Protein AF-A0AAP9JR41-F1 (afdb_monomer)

Sequence (67 aa):
MRLKVDELIQKSGEKQATIAEETGLRASTISKYKNSYVIRYDVEVLNTLINYFDITDMNDLIEIIEE

pLDDT: mean 91.99, std 5.71, range [62.59, 96.75]

Secondary structure (DSSP, 8-state):
-EE-HHHHHHHHT--HHHHHHHH---HHHHHHHHTT--SS--HHHHHHHHHHTT--SHHHHEE----

Foldseek 3Di:
DAWPLLVLCVVVVDDLVVLCVVLVNDSVVSVCNNVVVDPDDDPSVVVSSCVVSVPPDVVNTDDDDDD

Solvent-accessible surface area (backbone atoms only — not comparable to full-atom values): 4074 Å² total; per-residue (Å²): 103,49,55,38,45,47,58,51,40,61,73,70,70,57,53,66,66,55,53,19,65,78,69,69,46,56,54,69,56,54,50,32,47,38,70,58,68,57,93,67,87,54,67,68,62,49,51,51,53,35,62,72,70,67,58,86,49,68,73,71,47,42,43,82,66,82,134

Nearest PDB structures (foldseek):
  3qq6-assembly1_A  TM=8.642E-01  e=1.178E-01  Bacillus subtilis
  1b0n-assembly1_A  TM=8.852E-01  e=1.717E-01  Bacillus subtilis
  2o38-assembly1_A  TM=6.802E-01  e=5.202E-02  Rhodopseudomonas palustris CGA009
  3zkc-assembly1_B  TM=8.655E-01  e=3.888E-01  Bacillus subtilis subsp. subtilis str. 168
  3zkc-assembly1_A  TM=8.489E-01  e=3.652E-01  Bacillus subtilis subsp. subtilis str. 168

Radius of gyration: 11.29 Å; Cα contacts (8 Å, |Δi|>4): 57; chains: 1; bounding box: 24×19×37 Å

Mean predicted aligned error: 3.12 Å

Structure (mmCIF, N/CA/C/O backbone):
data_AF-A0AAP9JR41-F1
#
_entry.id   AF-A0AAP9JR41-F1
#
loop_
_atom_site.group_PDB
_atom_site.id
_atom_site.type_symbol
_atom_site.label_atom_id
_atom_site.label_alt_id
_atom_site.label_comp_id
_atom_site.label_asym_id
_atom_site.label_entity_id
_atom_site.label_seq_id
_atom_site.pdbx_PDB_ins_code
_atom_site.Cartn_x
_atom_site.Cartn_y
_atom_site.Cartn_z
_atom_site.occupancy
_atom_site.B_iso_or_equiv
_atom_site.auth_seq_id
_atom_site.auth_comp_id
_atom_site.auth_asym_id
_atom_site.auth_atom_id
_atom_site.pdbx_PDB_model_num
ATOM 1 N N . MET A 1 1 ? 4.814 -0.293 -17.197 1.00 82.88 1 MET A N 1
ATOM 2 C CA . MET A 1 1 ? 4.068 -0.948 -16.097 1.00 82.88 1 MET A CA 1
ATOM 3 C C . MET A 1 1 ? 4.176 -0.091 -14.846 1.00 82.88 1 MET A C 1
ATOM 5 O O . MET A 1 1 ? 5.283 0.335 -14.530 1.00 82.88 1 MET A O 1
ATOM 9 N N . ARG A 1 2 ? 3.061 0.158 -14.159 1.00 87.81 2 ARG A N 1
ATOM 10 C CA . ARG A 1 2 ? 2.964 0.954 -12.928 1.00 87.81 2 ARG A CA 1
ATOM 11 C C . ARG A 1 2 ? 2.192 0.179 -11.862 1.00 87.81 2 ARG A C 1
ATOM 13 O O . ARG A 1 2 ? 1.345 -0.639 -12.209 1.00 87.81 2 ARG A O 1
ATOM 20 N N . LEU A 1 3 ? 2.473 0.437 -10.585 1.00 91.88 3 LEU A N 1
ATOM 21 C CA . LEU A 1 3 ? 1.632 -0.046 -9.490 1.00 91.88 3 LEU A CA 1
ATOM 22 C C . LEU A 1 3 ? 0.565 0.987 -9.130 1.00 91.88 3 LEU A C 1
ATOM 24 O O . LEU A 1 3 ? 0.860 2.177 -9.040 1.00 91.88 3 LEU A O 1
ATOM 28 N N . LYS A 1 4 ? -0.637 0.512 -8.821 1.00 94.12 4 LYS A N 1
ATOM 29 C CA . LYS A 1 4 ? -1.797 1.325 -8.444 1.00 94.12 4 LYS A CA 1
ATOM 30 C C . LYS A 1 4 ? -1.921 1.531 -6.930 1.00 94.12 4 LYS A C 1
ATOM 32 O O . LYS A 1 4 ? -3.010 1.534 -6.365 1.00 94.12 4 LYS A O 1
ATOM 37 N N . VAL A 1 5 ? -0.785 1.637 -6.234 1.00 94.19 5 VAL A N 1
ATOM 38 C CA . VAL A 1 5 ? -0.763 1.721 -4.761 1.00 94.19 5 VAL A CA 1
ATOM 39 C C . VAL A 1 5 ? -1.397 3.018 -4.263 1.00 94.19 5 VAL A C 1
ATOM 41 O O . VAL A 1 5 ? -2.049 3.005 -3.226 1.00 94.19 5 VAL A O 1
ATOM 44 N N . ASP A 1 6 ? -1.249 4.130 -4.985 1.00 94.44 6 ASP A N 1
ATOM 45 C CA . ASP A 1 6 ? -1.916 5.384 -4.613 1.00 94.44 6 ASP A CA 1
ATOM 46 C C . ASP A 1 6 ? -3.442 5.253 -4.687 1.00 94.44 6 ASP A C 1
ATOM 48 O O . ASP A 1 6 ? -4.147 5.639 -3.758 1.00 94.44 6 ASP A O 1
ATOM 52 N N . GLU A 1 7 ? -3.949 4.624 -5.742 1.00 95.06 7 GLU A N 1
ATOM 53 C CA . GLU A 1 7 ? -5.371 4.377 -5.944 1.00 95.06 7 GLU A CA 1
ATOM 54 C C . GLU A 1 7 ? -5.938 3.426 -4.891 1.00 95.06 7 GLU A C 1
ATOM 56 O O . GLU A 1 7 ? -7.031 3.666 -4.382 1.00 95.06 7 GLU A O 1
ATOM 61 N N . LEU A 1 8 ? -5.190 2.385 -4.516 1.00 95.00 8 LEU A N 1
ATOM 62 C CA . LEU A 1 8 ? -5.573 1.469 -3.439 1.00 95.00 8 LEU A CA 1
ATOM 63 C C . LEU A 1 8 ? -5.668 2.198 -2.091 1.00 95.00 8 LEU A C 1
ATOM 65 O O . LEU A 1 8 ? -6.669 2.060 -1.387 1.00 95.00 8 LEU A O 1
ATOM 69 N N . ILE A 1 9 ? -4.685 3.048 -1.769 1.00 94.62 9 ILE A N 1
ATOM 70 C CA . ILE A 1 9 ? -4.711 3.882 -0.559 1.00 94.62 9 ILE A CA 1
ATOM 71 C C . ILE A 1 9 ? -5.930 4.814 -0.588 1.00 94.62 9 ILE A C 1
ATOM 73 O O . ILE A 1 9 ? -6.684 4.876 0.380 1.00 94.62 9 ILE A O 1
ATOM 77 N N . GLN A 1 10 ? -6.179 5.503 -1.701 1.00 94.62 10 GLN A N 1
ATOM 78 C CA . GLN A 1 10 ? -7.328 6.404 -1.823 1.00 94.62 10 GLN A CA 1
ATOM 79 C C . GLN A 1 10 ? -8.667 5.663 -1.707 1.00 94.62 10 GLN A C 1
ATOM 81 O O . GLN A 1 10 ? -9.578 6.158 -1.045 1.00 94.62 10 GLN A O 1
ATOM 86 N N . LYS A 1 11 ? -8.778 4.465 -2.295 1.00 94.25 11 LYS A N 1
ATOM 87 C CA . LYS A 1 11 ? -9.981 3.621 -2.244 1.00 94.25 11 LYS A CA 1
ATOM 88 C C . LYS A 1 11 ? -10.258 3.080 -0.840 1.00 94.25 11 LYS A C 1
ATOM 90 O O . LYS A 1 11 ? -11.423 2.989 -0.465 1.00 94.25 11 LYS A O 1
ATOM 95 N N . SER A 1 12 ? -9.217 2.755 -0.070 1.00 93.56 12 SER A N 1
ATOM 96 C CA . SER A 1 12 ? -9.356 2.341 1.336 1.00 93.56 12 SER A CA 1
ATOM 97 C C . SER A 1 12 ? -9.861 3.475 2.240 1.00 93.56 12 SER A C 1
ATOM 99 O O . SER A 1 12 ? -10.508 3.228 3.253 1.00 93.56 12 SER A O 1
ATOM 101 N N . GLY A 1 13 ? -9.589 4.736 1.873 1.00 94.12 13 GLY A N 1
ATOM 102 C CA . GLY A 1 13 ? -9.848 5.904 2.720 1.00 94.12 13 GLY A CA 1
ATOM 103 C C . GLY A 1 13 ? -8.853 6.056 3.877 1.00 94.12 13 GLY A C 1
ATOM 104 O O . GLY A 1 13 ? -8.971 6.986 4.680 1.00 94.12 13 GLY A O 1
ATOM 105 N N . GLU A 1 14 ? -7.860 5.174 3.964 1.00 93.62 14 GLU A N 1
ATOM 106 C CA . GLU A 1 14 ? -6.914 5.133 5.065 1.00 93.62 14 GLU A CA 1
ATOM 107 C C . GLU A 1 14 ? -5.745 6.088 4.858 1.00 93.62 14 GLU A C 1
ATOM 109 O O . GLU A 1 14 ? -5.304 6.406 3.748 1.00 93.62 14 GLU A O 1
ATOM 114 N N . LYS A 1 15 ? -5.198 6.563 5.977 1.00 93.75 15 LYS A N 1
ATOM 115 C CA . LYS A 1 15 ? -3.973 7.355 5.944 1.00 93.75 15 LYS A CA 1
ATOM 116 C C . LYS A 1 15 ? -2.789 6.415 5.794 1.00 93.75 15 LYS A C 1
ATOM 118 O O . LYS A 1 15 ? -2.702 5.393 6.459 1.00 93.75 15 LYS A O 1
ATOM 123 N N . GLN A 1 16 ? -1.788 6.851 5.040 1.00 92.06 16 GLN A N 1
ATOM 124 C CA . GLN A 1 16 ? -0.524 6.126 4.885 1.00 92.06 16 GLN A CA 1
ATOM 125 C C . GLN 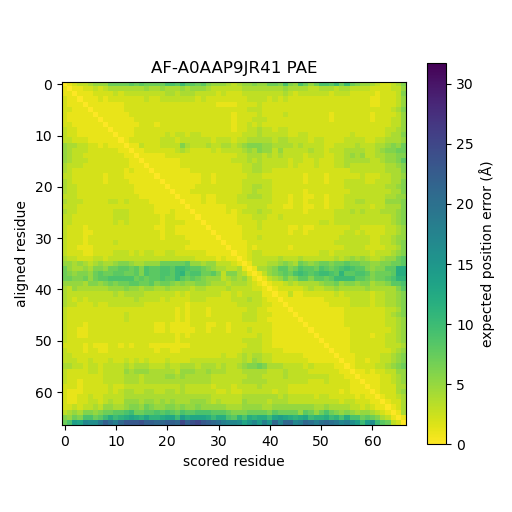A 1 16 ? 0.142 5.734 6.220 1.00 92.06 16 GLN A C 1
ATOM 127 O O . GLN A 1 16 ? 0.833 4.723 6.280 1.00 92.06 16 GLN A O 1
ATOM 132 N N . ALA A 1 17 ? -0.044 6.531 7.279 1.00 93.81 17 ALA A N 1
ATOM 133 C CA . ALA A 1 17 ? 0.461 6.213 8.613 1.00 93.81 17 ALA A CA 1
ATOM 134 C C . ALA A 1 17 ? -0.236 4.988 9.232 1.00 93.81 17 ALA A C 1
ATOM 136 O O . ALA A 1 17 ? 0.446 4.154 9.813 1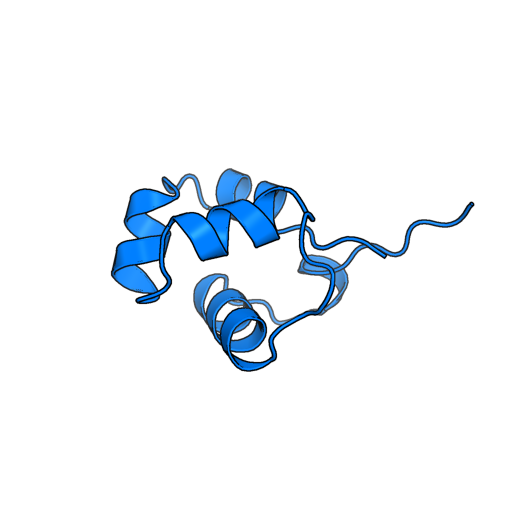.00 93.81 1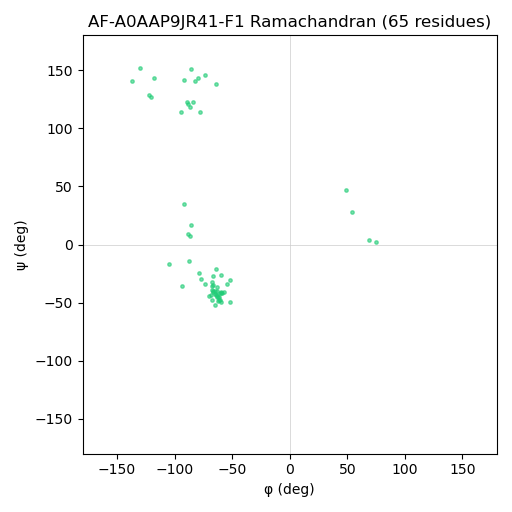7 ALA A O 1
ATOM 137 N N . THR A 1 18 ? -1.553 4.862 9.050 1.00 95.38 18 THR A N 1
ATOM 138 C CA . THR A 1 18 ? -2.347 3.707 9.496 1.00 95.38 18 THR A CA 1
ATOM 139 C C . THR A 1 18 ? -1.879 2.444 8.786 1.00 95.38 18 THR A C 1
ATOM 141 O O . THR A 1 18 ? -1.504 1.474 9.428 1.00 95.38 18 THR A O 1
ATOM 144 N N . ILE A 1 19 ? -1.741 2.515 7.462 1.00 95.75 19 ILE A N 1
ATOM 145 C CA . ILE A 1 19 ? -1.263 1.391 6.650 1.00 95.75 19 ILE A CA 1
ATOM 146 C C . ILE A 1 19 ? 0.143 0.965 7.091 1.00 95.75 19 ILE A C 1
ATOM 148 O O . ILE A 1 19 ? 0.432 -0.222 7.185 1.00 95.75 19 ILE A O 1
ATOM 152 N N . ALA A 1 20 ? 1.034 1.916 7.393 1.00 96.44 20 ALA A N 1
ATOM 153 C CA . ALA A 1 20 ? 2.377 1.620 7.898 1.00 96.44 20 ALA A CA 1
ATOM 154 C C . ALA A 1 20 ? 2.351 0.860 9.232 1.00 96.44 20 ALA A C 1
ATOM 156 O O . ALA A 1 20 ? 3.136 -0.065 9.431 1.00 96.44 20 ALA A O 1
ATOM 157 N N . GLU A 1 21 ? 1.455 1.254 10.133 1.00 96.75 21 GLU A N 1
ATOM 158 C CA . GLU A 1 21 ? 1.278 0.617 11.435 1.00 96.75 21 GLU A CA 1
ATOM 159 C C . GLU A 1 21 ? 0.715 -0.802 11.292 1.00 96.75 21 GLU A C 1
ATOM 161 O O . GLU A 1 21 ? 1.284 -1.741 11.845 1.00 96.75 21 GLU A O 1
ATOM 166 N N . GLU A 1 22 ? -0.333 -0.978 10.487 1.00 96.62 22 GLU A N 1
ATOM 167 C CA . GLU A 1 22 ? -1.022 -2.264 10.330 1.00 96.62 22 GLU A CA 1
ATOM 168 C C . GLU A 1 22 ? -0.217 -3.285 9.518 1.00 96.62 22 GLU A C 1
ATOM 170 O O . GLU A 1 22 ? -0.237 -4.479 9.809 1.00 96.62 22 GLU A O 1
ATOM 175 N N . THR A 1 23 ? 0.542 -2.824 8.522 1.00 96.31 23 THR A N 1
ATOM 176 C CA . THR A 1 23 ? 1.384 -3.698 7.687 1.00 96.31 23 THR A CA 1
ATOM 177 C C . THR A 1 23 ? 2.783 -3.929 8.260 1.00 96.31 23 THR A C 1
ATOM 179 O O . THR A 1 23 ? 3.521 -4.782 7.766 1.00 96.31 23 THR A O 1
ATOM 182 N N . GLY A 1 24 ? 3.204 -3.127 9.244 1.00 96.75 24 GLY A N 1
ATOM 183 C CA . GLY A 1 24 ? 4.584 -3.090 9.736 1.00 96.75 24 GLY A CA 1
ATOM 184 C C . GLY A 1 24 ? 5.600 -2.515 8.736 1.00 96.75 24 GLY A C 1
ATOM 185 O O . GLY A 1 24 ? 6.805 -2.493 9.011 1.00 96.75 24 GLY A O 1
ATOM 186 N N . LEU A 1 25 ? 5.155 -2.033 7.571 1.00 96.31 25 LEU A N 1
ATOM 187 C CA . LEU A 1 25 ? 6.025 -1.392 6.592 1.00 96.31 25 LEU A CA 1
ATOM 188 C C . LEU A 1 25 ? 6.428 0.005 7.065 1.00 96.31 25 LEU A C 1
ATOM 190 O O . LEU A 1 25 ? 5.649 0.766 7.633 1.00 96.31 25 LEU A O 1
ATOM 194 N N . ARG A 1 26 ? 7.652 0.423 6.733 1.00 95.19 26 ARG A N 1
ATOM 195 C CA . ARG A 1 26 ? 8.051 1.817 6.960 1.00 95.19 26 ARG A CA 1
ATO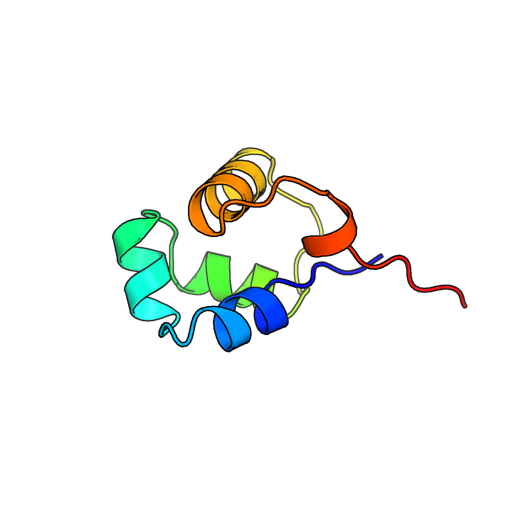M 196 C C . ARG A 1 26 ? 7.186 2.741 6.103 1.00 95.19 26 ARG A C 1
ATOM 198 O O . ARG A 1 26 ? 7.033 2.508 4.903 1.00 95.19 26 ARG A O 1
ATOM 205 N N . ALA A 1 27 ? 6.745 3.865 6.667 1.00 93.94 27 ALA A N 1
ATOM 206 C CA . ALA A 1 27 ? 5.999 4.879 5.917 1.00 93.94 27 ALA A CA 1
ATOM 207 C C . ALA A 1 27 ? 6.750 5.345 4.652 1.00 93.94 27 ALA A C 1
ATOM 209 O O . ALA A 1 27 ? 6.137 5.593 3.614 1.00 93.94 27 ALA A O 1
ATOM 210 N N . SER A 1 28 ? 8.087 5.401 4.699 1.00 93.88 28 SER A N 1
ATOM 211 C CA . SER A 1 28 ? 8.928 5.715 3.538 1.00 93.88 28 SER A CA 1
ATOM 212 C C . SER A 1 28 ? 8.903 4.635 2.453 1.00 93.88 28 SER A C 1
ATOM 214 O O . SER A 1 28 ? 8.990 4.975 1.274 1.00 93.88 28 SER A O 1
ATOM 216 N N . THR A 1 29 ? 8.749 3.360 2.818 1.00 94.12 29 THR A N 1
ATOM 217 C CA . THR A 1 29 ? 8.534 2.267 1.863 1.00 94.12 29 THR A CA 1
ATOM 218 C C . THR A 1 29 ? 7.202 2.464 1.158 1.00 94.12 29 THR A C 1
ATOM 220 O O . THR A 1 29 ? 7.191 2.567 -0.063 1.00 94.12 29 THR A O 1
ATOM 223 N N . ILE A 1 30 ? 6.107 2.652 1.902 1.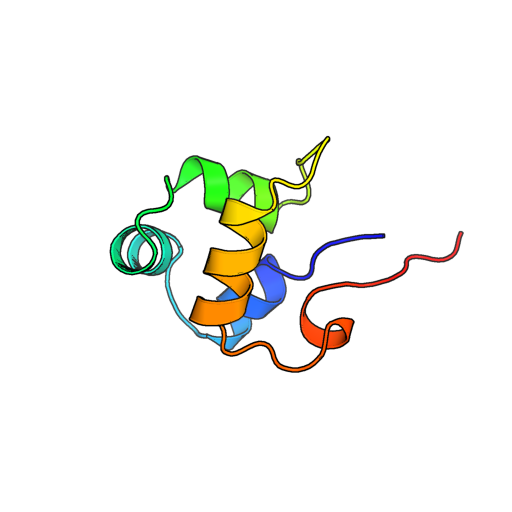00 93.75 30 ILE A N 1
ATOM 224 C CA . ILE A 1 30 ? 4.784 2.888 1.300 1.00 93.75 30 ILE A CA 1
ATOM 225 C C . ILE A 1 30 ? 4.821 4.113 0.375 1.00 93.75 30 ILE A C 1
ATOM 227 O O . ILE A 1 30 ? 4.320 4.049 -0.741 1.00 93.75 30 ILE A O 1
ATOM 231 N N . SER A 1 31 ? 5.509 5.190 0.773 1.00 93.88 31 SER A N 1
ATOM 232 C CA . SER A 1 31 ? 5.667 6.390 -0.063 1.00 93.88 31 SER A CA 1
ATOM 233 C C . SER A 1 31 ? 6.340 6.094 -1.407 1.00 93.88 31 SER A C 1
ATOM 235 O O . SER A 1 31 ? 5.916 6.607 -2.441 1.00 93.88 31 SER A O 1
ATOM 237 N N . LYS A 1 32 ? 7.383 5.253 -1.426 1.00 93.56 32 LYS A N 1
ATOM 238 C CA . LYS A 1 32 ? 8.068 4.876 -2.674 1.00 93.56 32 LYS A CA 1
ATOM 239 C C . LYS A 1 32 ? 7.153 4.095 -3.612 1.00 93.56 32 LYS A C 1
ATOM 241 O O . LYS A 1 32 ? 7.159 4.368 -4.808 1.00 93.56 32 LYS A O 1
ATOM 246 N N . TYR A 1 33 ? 6.381 3.154 -3.069 1.00 93.50 33 TYR A N 1
ATOM 247 C CA . TYR A 1 33 ? 5.454 2.326 -3.843 1.00 93.50 33 TYR A CA 1
ATOM 248 C C . TYR A 1 33 ? 4.261 3.138 -4.352 1.00 93.50 33 TYR A C 1
ATOM 250 O O . TYR A 1 33 ? 3.946 3.071 -5.535 1.00 93.50 33 TYR A O 1
ATOM 258 N N . LYS A 1 34 ? 3.680 3.986 -3.494 1.00 92.44 34 LYS A N 1
ATOM 259 C CA . LYS A 1 34 ? 2.634 4.954 -3.843 1.00 92.44 34 LYS A CA 1
ATOM 260 C C . LYS A 1 34 ? 3.034 5.823 -5.038 1.00 92.44 34 LYS A C 1
ATOM 262 O O . LYS A 1 34 ? 2.283 5.953 -5.991 1.00 92.44 34 LYS A O 1
ATOM 267 N N . ASN A 1 35 ? 4.234 6.401 -5.000 1.00 89.50 35 ASN A N 1
ATOM 268 C CA . ASN A 1 35 ? 4.704 7.319 -6.039 1.00 89.50 35 ASN A CA 1
ATOM 269 C C . ASN A 1 35 ? 5.384 6.615 -7.229 1.00 89.50 35 ASN A C 1
ATOM 271 O O . ASN A 1 35 ? 5.976 7.284 -8.070 1.00 89.50 35 ASN A O 1
ATOM 275 N N . SER A 1 36 ? 5.355 5.278 -7.297 1.00 82.56 36 SER A N 1
ATOM 276 C CA . SER A 1 36 ? 6.034 4.496 -8.344 1.00 82.56 36 SER A CA 1
ATOM 277 C C . SER A 1 36 ? 7.537 4.807 -8.500 1.00 82.56 36 SER A C 1
ATOM 279 O O . SER A 1 36 ? 8.115 4.615 -9.565 1.00 82.56 36 SER A O 1
ATOM 281 N N . TYR A 1 37 ? 8.208 5.239 -7.427 1.00 82.69 37 TYR A N 1
ATOM 282 C CA . TYR A 1 37 ? 9.650 5.544 -7.412 1.00 82.69 37 TYR A CA 1
ATOM 283 C C . TYR A 1 37 ? 10.532 4.314 -7.151 1.00 82.69 37 TYR A C 1
ATOM 285 O O . TYR A 1 37 ? 11.700 4.428 -6.768 1.00 82.6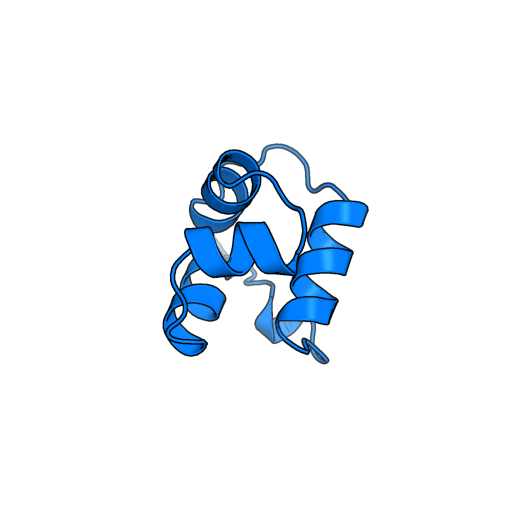9 37 TYR A O 1
ATOM 293 N N . VAL A 1 38 ? 9.975 3.117 -7.303 1.00 79.44 38 VAL A N 1
ATOM 294 C CA . VAL A 1 38 ? 10.683 1.859 -7.078 1.00 79.44 38 VAL A CA 1
ATOM 295 C C . VAL A 1 38 ? 11.383 1.410 -8.359 1.00 79.44 38 VAL A C 1
ATOM 297 O O . VAL A 1 38 ? 10.757 1.189 -9.386 1.00 79.44 38 VAL A O 1
ATOM 300 N N . ILE A 1 39 ? 12.708 1.256 -8.289 1.00 78.31 39 ILE A N 1
ATOM 301 C CA . ILE A 1 39 ? 13.522 0.705 -9.390 1.00 78.31 39 ILE A CA 1
ATOM 302 C C . ILE A 1 39 ? 13.374 -0.824 -9.453 1.00 78.31 39 ILE A C 1
ATOM 304 O O . ILE A 1 39 ? 13.499 -1.435 -10.510 1.00 78.31 39 ILE A O 1
ATOM 308 N N . ARG A 1 40 ? 13.130 -1.451 -8.298 1.00 84.69 40 ARG A N 1
ATOM 309 C CA . ARG A 1 40 ? 12.889 -2.886 -8.146 1.00 84.69 40 ARG A CA 1
ATOM 310 C C . ARG A 1 40 ? 11.740 -3.108 -7.180 1.00 84.69 40 ARG A C 1
ATOM 312 O O . ARG A 1 40 ? 11.652 -2.415 -6.166 1.00 84.69 40 ARG A O 1
ATOM 319 N N . TYR A 1 41 ? 10.909 -4.090 -7.501 1.00 88.25 41 TYR A N 1
ATOM 320 C CA . TYR A 1 41 ? 9.814 -4.522 -6.652 1.00 88.25 41 TYR A CA 1
ATOM 321 C C . TYR A 1 41 ? 10.304 -5.600 -5.691 1.00 88.25 41 TYR A C 1
ATOM 323 O O . TYR A 1 41 ? 10.843 -6.623 -6.111 1.00 88.25 41 TYR A O 1
ATOM 331 N N . ASP A 1 42 ? 10.142 -5.333 -4.404 1.00 92.06 42 ASP A N 1
ATOM 332 C CA . ASP A 1 42 ? 10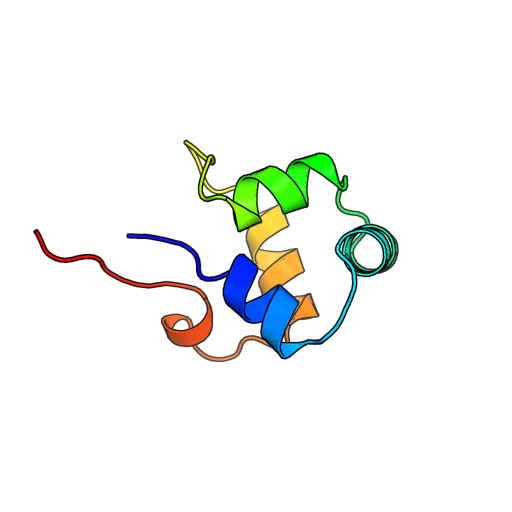.416 -6.280 -3.335 1.00 92.06 42 ASP A CA 1
ATOM 333 C C . ASP A 1 42 ? 9.188 -7.177 -3.158 1.00 92.06 42 ASP A C 1
ATOM 335 O O . ASP A 1 42 ? 8.076 -6.686 -2.945 1.00 92.06 42 ASP A O 1
ATOM 339 N N . VAL A 1 43 ? 9.391 -8.488 -3.283 1.00 92.62 43 VAL A N 1
ATOM 340 C CA . VAL A 1 43 ? 8.315 -9.484 -3.232 1.00 92.62 43 VAL A CA 1
ATOM 341 C C . VAL A 1 43 ? 7.630 -9.491 -1.868 1.00 92.62 43 VAL A C 1
ATOM 343 O O . VAL A 1 43 ? 6.414 -9.645 -1.812 1.00 92.62 43 VAL A O 1
ATOM 346 N N . GLU A 1 44 ? 8.366 -9.282 -0.774 1.00 95.19 44 GLU A N 1
ATOM 347 C CA . GLU A 1 44 ? 7.773 -9.262 0.566 1.00 95.19 44 GLU A CA 1
ATOM 348 C C . GLU A 1 44 ? 6.870 -8.042 0.737 1.00 95.19 44 GLU A C 1
ATOM 350 O O . GLU A 1 44 ? 5.743 -8.165 1.209 1.00 95.19 44 GLU A O 1
ATOM 355 N N . VAL A 1 45 ? 7.318 -6.873 0.269 1.00 94.25 45 VAL A N 1
ATOM 356 C CA . VAL A 1 45 ? 6.503 -5.651 0.313 1.00 94.25 45 VAL A CA 1
ATOM 357 C C . VAL A 1 45 ? 5.251 -5.798 -0.548 1.00 94.25 45 VAL A C 1
ATOM 359 O O . VAL A 1 45 ? 4.167 -5.421 -0.108 1.00 94.25 45 VAL A O 1
ATOM 362 N N . LEU A 1 46 ? 5.380 -6.360 -1.754 1.00 93.50 46 LEU A N 1
ATOM 363 C CA . LEU A 1 46 ? 4.234 -6.615 -2.625 1.00 93.50 46 LEU A CA 1
ATOM 364 C C . LEU A 1 46 ? 3.234 -7.577 -1.982 1.00 93.50 46 LEU A C 1
ATOM 366 O O . LEU A 1 46 ? 2.050 -7.260 -1.952 1.00 93.50 46 LEU A O 1
ATOM 370 N N . ASN A 1 47 ? 3.697 -8.700 -1.428 1.00 95.75 47 ASN A N 1
ATOM 371 C CA . ASN A 1 47 ? 2.830 -9.663 -0.746 1.00 95.75 47 ASN A CA 1
ATOM 372 C C . ASN A 1 47 ? 2.095 -9.023 0.433 1.00 95.75 47 ASN A C 1
ATOM 374 O O . ASN A 1 47 ? 0.900 -9.247 0.607 1.00 95.75 47 ASN A O 1
ATOM 378 N N . THR A 1 48 ? 2.780 -8.189 1.216 1.00 96.75 48 THR A N 1
ATOM 379 C CA . THR A 1 48 ? 2.150 -7.463 2.320 1.00 96.75 48 THR A CA 1
ATOM 380 C C . THR A 1 48 ? 1.050 -6.527 1.827 1.00 96.75 48 THR A C 1
ATOM 382 O O . THR A 1 48 ? -0.039 -6.538 2.389 1.00 96.75 48 THR A O 1
ATOM 385 N N . LEU A 1 49 ? 1.289 -5.754 0.762 1.00 94.56 49 LEU A N 1
ATOM 386 C CA . LEU A 1 49 ? 0.271 -4.858 0.200 1.00 94.56 49 LEU A CA 1
ATOM 387 C C . LEU A 1 49 ? -0.894 -5.630 -0.443 1.00 94.56 49 LEU A C 1
ATOM 389 O O . LEU A 1 49 ? -2.039 -5.226 -0.279 1.00 94.56 49 LEU A O 1
ATOM 393 N N . ILE A 1 50 ? -0.616 -6.742 -1.131 1.00 95.88 50 ILE A N 1
ATOM 394 C CA . ILE A 1 50 ? -1.634 -7.628 -1.720 1.00 95.88 50 ILE A CA 1
ATOM 395 C C . ILE A 1 50 ? -2.564 -8.168 -0.637 1.00 95.88 50 ILE A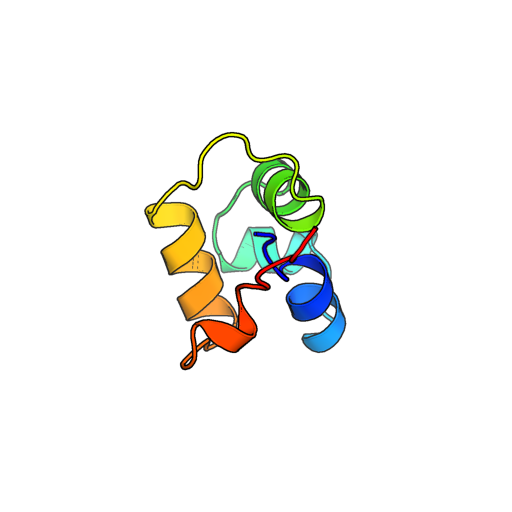 C 1
ATOM 397 O O . ILE A 1 50 ? -3.778 -8.050 -0.766 1.00 95.88 50 ILE A O 1
ATOM 401 N N . ASN A 1 51 ? -1.997 -8.704 0.445 1.00 96.62 51 ASN A N 1
ATOM 402 C CA . ASN A 1 51 ? -2.779 -9.240 1.554 1.00 96.62 51 ASN A CA 1
ATOM 403 C C . ASN A 1 51 ? -3.550 -8.139 2.290 1.00 96.62 51 ASN A C 1
ATOM 405 O O . ASN A 1 51 ? -4.701 -8.341 2.658 1.00 96.62 51 ASN A O 1
ATOM 409 N N . TYR A 1 52 ? -2.926 -6.978 2.501 1.00 96.56 52 TYR A N 1
ATOM 410 C CA . TYR A 1 52 ? -3.545 -5.857 3.204 1.00 96.56 52 TYR A CA 1
ATOM 411 C C . TYR A 1 52 ? -4.773 -5.308 2.472 1.00 96.56 52 TYR A C 1
ATOM 413 O O . TYR A 1 52 ? -5.815 -5.093 3.081 1.00 96.56 52 TYR A O 1
ATOM 421 N N . PHE A 1 53 ? -4.664 -5.117 1.156 1.00 95.88 53 PHE A N 1
ATOM 422 C CA . PHE A 1 53 ? -5.756 -4.604 0.328 1.00 95.88 53 PHE A CA 1
ATOM 423 C C . PHE A 1 53 ? -6.690 -5.700 -0.211 1.00 95.88 53 PHE A C 1
ATOM 425 O O . PHE A 1 53 ? -7.526 -5.397 -1.060 1.00 95.88 53 PHE A O 1
ATOM 432 N N . ASP A 1 54 ? -6.542 -6.946 0.254 1.00 95.69 54 ASP A N 1
ATOM 433 C CA . ASP A 1 54 ? -7.311 -8.116 -0.195 1.00 95.69 54 ASP A CA 1
ATOM 434 C C . ASP A 1 54 ? -7.367 -8.245 -1.731 1.00 95.69 54 ASP A C 1
ATOM 436 O O . ASP A 1 54 ? -8.415 -8.414 -2.359 1.00 95.69 54 ASP A O 1
ATOM 440 N N . ILE A 1 55 ? -6.205 -8.091 -2.369 1.00 95.56 55 ILE A N 1
ATOM 441 C CA . ILE A 1 55 ? -6.089 -8.110 -3.825 1.00 95.56 55 ILE A CA 1
ATOM 442 C C . ILE A 1 55 ? -6.138 -9.557 -4.309 1.00 95.56 55 ILE A C 1
ATOM 444 O O . ILE A 1 55 ? -5.218 -10.340 -4.077 1.00 95.56 55 ILE A O 1
ATOM 448 N N . THR A 1 56 ? -7.194 -9.890 -5.046 1.00 94.06 56 THR A N 1
ATOM 449 C CA . THR A 1 56 ? -7.391 -11.224 -5.635 1.00 94.06 56 THR A CA 1
ATOM 450 C C . THR A 1 56 ? -7.123 -11.260 -7.141 1.00 94.06 56 THR A C 1
ATOM 452 O O . THR A 1 56 ? -6.880 -12.335 -7.690 1.00 94.06 56 THR A O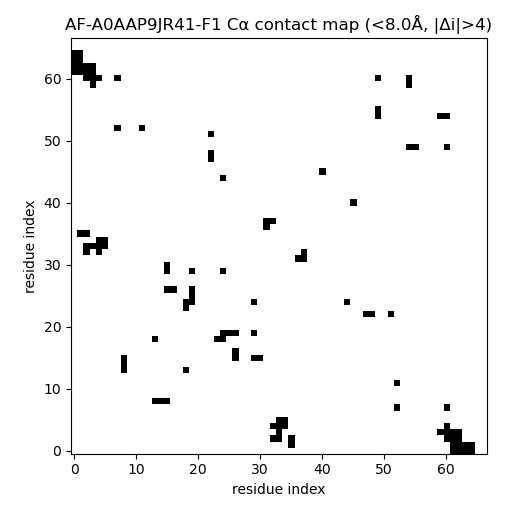 1
ATOM 455 N N . ASP A 1 57 ? -7.095 -10.096 -7.800 1.00 93.12 57 ASP A N 1
ATOM 456 C CA . ASP A 1 57 ? -6.739 -9.933 -9.209 1.00 93.12 57 ASP A CA 1
ATOM 457 C C . ASP A 1 57 ? -5.521 -9.003 -9.351 1.00 93.12 57 ASP A C 1
ATOM 459 O O . ASP A 1 57 ? -5.503 -7.871 -8.869 1.00 93.12 57 ASP A O 1
ATOM 463 N N . MET A 1 58 ? -4.490 -9.462 -10.064 1.00 89.88 58 MET A N 1
ATOM 464 C CA . MET A 1 58 ? -3.290 -8.667 -10.347 1.00 89.88 58 MET A CA 1
ATOM 465 C C . MET A 1 58 ? -3.592 -7.383 -11.124 1.00 89.88 58 MET A C 1
ATOM 467 O O . MET A 1 58 ? -2.855 -6.403 -10.985 1.00 89.88 58 MET A O 1
ATOM 471 N N . ASN A 1 59 ? -4.674 -7.361 -11.903 1.00 91.81 59 ASN A N 1
ATOM 472 C CA . ASN A 1 59 ? -5.135 -6.169 -12.599 1.00 91.81 59 ASN A CA 1
ATOM 473 C C . ASN A 1 59 ? -5.557 -5.062 -11.634 1.00 91.81 59 ASN A C 1
ATOM 475 O O . ASN A 1 59 ? -5.547 -3.911 -12.045 1.00 91.81 59 ASN A O 1
ATOM 479 N N . ASP A 1 60 ? -5.886 -5.347 -10.371 1.00 92.75 60 ASP A N 1
ATOM 480 C CA . ASP A 1 60 ? -6.196 -4.315 -9.373 1.00 92.75 60 ASP A CA 1
ATOM 481 C C . ASP A 1 60 ? -4.936 -3.654 -8.802 1.00 92.75 60 ASP A C 1
ATOM 483 O O . ASP A 1 60 ? -4.973 -2.492 -8.395 1.00 92.75 60 ASP A O 1
ATOM 487 N N . LEU A 1 61 ? -3.798 -4.351 -8.845 1.00 92.19 61 LEU A N 1
ATOM 488 C CA . LEU A 1 61 ? -2.510 -3.846 -8.371 1.00 92.19 61 LEU A CA 1
ATOM 489 C C . LEU A 1 61 ? -1.678 -3.194 -9.478 1.00 92.19 61 LEU A C 1
ATOM 491 O O . LEU A 1 61 ? -0.946 -2.240 -9.212 1.00 92.19 61 LEU A O 1
ATOM 495 N N . ILE A 1 62 ? -1.739 -3.718 -10.701 1.00 91.81 62 ILE A N 1
ATOM 496 C CA . ILE A 1 62 ? -0.817 -3.367 -11.783 1.00 91.81 62 ILE A CA 1
ATOM 497 C C . ILE A 1 62 ? -1.569 -2.736 -12.950 1.00 91.81 62 ILE A C 1
ATOM 499 O O . ILE A 1 62 ? -2.671 -3.140 -13.302 1.00 91.81 62 ILE A O 1
ATOM 503 N N . GLU A 1 63 ? -0.935 -1.756 -13.582 1.00 90.62 63 GLU A N 1
ATOM 504 C CA . GLU A 1 63 ? -1.350 -1.192 -14.860 1.00 90.62 63 GLU A CA 1
ATOM 505 C C . GLU A 1 63 ? -0.217 -1.334 -15.886 1.00 90.62 63 GLU A C 1
ATOM 507 O O . GLU A 1 63 ? 0.941 -0.972 -15.633 1.00 90.62 63 GLU A O 1
ATOM 512 N N . ILE A 1 64 ? -0.537 -1.883 -17.058 1.00 89.00 64 ILE A N 1
ATOM 513 C CA . ILE A 1 64 ? 0.374 -1.910 -18.204 1.00 89.00 64 ILE A CA 1
ATOM 514 C C . ILE A 1 64 ? 0.179 -0.592 -18.953 1.00 89.00 64 ILE A C 1
ATOM 516 O O . ILE A 1 64 ? -0.914 -0.294 -19.414 1.00 89.00 64 ILE A O 1
ATOM 520 N N . ILE A 1 65 ? 1.247 0.198 -19.037 1.00 85.25 65 ILE A N 1
ATOM 521 C CA . ILE A 1 65 ? 1.266 1.447 -19.799 1.00 85.25 65 ILE A CA 1
ATOM 522 C C . ILE A 1 65 ? 1.826 1.085 -21.172 1.00 85.25 65 ILE A C 1
ATOM 524 O O . ILE A 1 65 ? 2.977 0.644 -21.238 1.00 85.25 65 ILE A O 1
ATOM 528 N N . GLU A 1 66 ? 1.007 1.207 -22.213 1.00 79.88 66 GLU A N 1
ATOM 529 C CA . GLU A 1 66 ? 1.443 1.141 -23.613 1.00 79.88 66 GLU A CA 1
ATOM 530 C C . GLU A 1 66 ? 1.988 2.520 -24.033 1.00 79.88 66 GLU A C 1
ATOM 532 O O . GLU A 1 66 ? 1.473 3.543 -23.575 1.00 79.88 66 GLU A O 1
ATOM 537 N N . GLU A 1 67 ? 3.071 2.539 -24.823 1.00 62.59 67 GLU A N 1
ATOM 538 C CA . GLU A 1 67 ? 3.685 3.767 -25.373 1.00 62.59 67 GLU A CA 1
ATOM 539 C C . GLU A 1 67 ? 2.875 4.365 -26.530 1.00 62.59 67 GLU A C 1
ATOM 541 O O . GLU A 1 67 ? 2.383 3.585 -27.379 1.00 62.59 67 GLU A O 1
#